Protein AF-A0AB32WDE8-F1 (afdb_monomer)

Secondary structure (DSSP, 8-state):
----------HHHHHHHHHHHHHHHHHHHHHHHHHHHHHHHHHHHHGGGT-BTTTBSHHHHTTTS--TT--------GGG-HHHHT-TTSHHHHHHHHTT--HHHHHHHHHHHHHHHHHHHHHHHTTSS---

Solvent-accessible surface area (backbone atoms only — not comparable to full-atom values): 8188 Å² total; per-residue (Å²): 136,88,81,80,82,76,69,82,71,54,65,66,60,53,50,53,53,52,49,56,51,49,52,51,52,55,51,51,50,53,54,49,41,50,49,46,45,52,54,48,50,52,49,59,64,71,31,65,84,56,42,40,92,92,80,41,48,60,80,58,73,48,77,81,70,86,70,98,75,72,85,68,84,66,80,90,51,84,83,73,42,58,74,31,60,72,34,87,84,20,73,55,44,57,59,47,55,74,70,67,78,50,72,67,60,56,51,53,50,52,52,53,50,49,53,50,51,53,49,53,50,50,35,44,75,71,68,79,44,82,90,130

Radius of gyration: 23.74 Å; Cα contacts (8 Å, |Δi|>4): 69; chains: 1; bounding box: 40×47×74 Å

InterPro domains:
  IPR015418 Chromatin modification-related protein Eaf6 [PF09340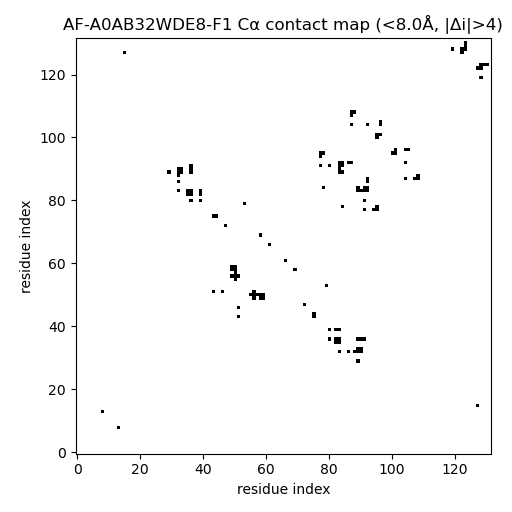] (15-91)
  IPR015418 Chromatin modification-related prote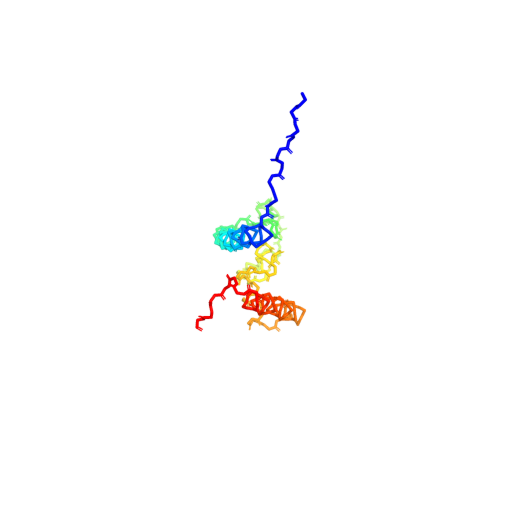in Eaf6 [PTHR13476] (5-108)

Organism: Theobroma cacao (NCBI:txid3641)

Mean predicted aligned error: 12.84 Å

Sequence (132 aa):
MSLGQRGSANPAAMLASLMTKRDKLQDDLRNIEKQVYELETNYLQDSSHFGHVLKGFEGFLSSSKNTANLKRYRKFQPEDRLFSLSSVTSPAQKSIVQNGHDKSVSQKLKNLEFDKMMEDLILVQVGLRVEA

pLDDT: mean 74.6, std 14.43, range [36.28, 97.06]

Foldseek 3Di:
DDDDCPDPDPVVNVVLVVVVVVVVVVVVVQVVLVVLVVVLVVQCVVCLPQDDPQGDRVVNVVVDDDDPPPPDSDPDDLVSSVVSVVDLPHPSLVVVVVVPDDPPSVVVVVVVVVVVVVVVVVCVVVVNDDDD

Structure (mmCIF, N/CA/C/O backbone):
data_AF-A0AB32WDE8-F1
#
_entry.id   AF-A0AB32WDE8-F1
#
loop_
_atom_site.group_PDB
_atom_site.id
_atom_site.type_symbol
_atom_site.label_atom_id
_atom_site.label_alt_id
_atom_site.label_comp_id
_atom_site.label_asym_id
_atom_site.label_entity_id
_atom_site.label_seq_id
_atom_site.pdbx_PDB_ins_code
_atom_site.Cartn_x
_atom_site.Cartn_y
_atom_site.Cartn_z
_atom_site.occupancy
_atom_site.B_iso_or_equiv
_atom_site.auth_seq_id
_atom_site.auth_comp_id
_atom_site.auth_asym_id
_atom_site.auth_atom_id
_atom_site.pdbx_PDB_model_num
ATOM 1 N N . MET A 1 1 ? 19.770 27.838 -41.179 1.00 36.28 1 MET A N 1
ATOM 2 C CA . MET A 1 1 ? 18.555 27.089 -40.793 1.00 36.28 1 MET A CA 1
ATOM 3 C C . MET A 1 1 ? 19.001 25.726 -40.284 1.00 36.28 1 MET A C 1
ATOM 5 O O . MET A 1 1 ? 19.536 24.960 -41.069 1.00 36.28 1 MET A O 1
ATOM 9 N N . SER A 1 2 ? 18.906 25.479 -38.974 1.00 43.12 2 SER A N 1
ATOM 10 C CA . SER A 1 2 ? 19.305 24.204 -38.358 1.00 43.12 2 SER A CA 1
ATOM 11 C C . SER A 1 2 ? 18.093 23.278 -38.342 1.00 43.12 2 SER A C 1
ATOM 13 O O . SER A 1 2 ? 17.144 23.512 -37.594 1.00 43.12 2 SER A O 1
ATOM 15 N N . LEU A 1 3 ? 18.078 22.289 -39.237 1.00 45.16 3 LEU A N 1
ATOM 16 C CA . LEU A 1 3 ? 17.033 21.274 -39.285 1.00 45.16 3 LEU A CA 1
ATOM 17 C C . LEU A 1 3 ? 17.363 20.200 -38.251 1.00 45.16 3 LEU A C 1
ATOM 19 O O . LEU A 1 3 ? 18.367 19.500 -38.350 1.00 45.16 3 LEU A O 1
ATOM 23 N N . GLY A 1 4 ? 16.511 20.131 -37.230 1.00 46.50 4 GLY A N 1
ATOM 24 C CA . GLY A 1 4 ? 16.622 19.204 -36.120 1.00 46.50 4 GLY A CA 1
ATOM 25 C C . GLY A 1 4 ? 16.640 17.757 -36.593 1.00 46.50 4 GLY A C 1
ATOM 26 O O . GLY A 1 4 ? 15.643 17.226 -37.080 1.00 46.50 4 GLY A O 1
ATOM 27 N N . GLN A 1 5 ? 17.773 17.108 -36.363 1.00 48.47 5 GLN A N 1
ATOM 28 C CA . GLN A 1 5 ? 17.918 15.669 -36.450 1.00 48.47 5 GLN A CA 1
ATOM 29 C C . GLN A 1 5 ? 17.227 15.037 -35.237 1.00 48.47 5 GLN A C 1
ATOM 31 O O . GLN A 1 5 ? 17.854 14.697 -34.237 1.00 48.47 5 GLN A O 1
ATOM 36 N N . ARG A 1 6 ? 15.897 14.902 -35.303 1.00 50.28 6 ARG A N 1
ATOM 37 C CA . ARG A 1 6 ? 15.184 13.937 -34.459 1.00 50.28 6 ARG A CA 1
ATOM 38 C C . ARG A 1 6 ? 15.494 12.564 -35.036 1.00 50.28 6 ARG A C 1
ATOM 40 O O . ARG A 1 6 ? 14.823 12.112 -35.959 1.00 50.28 6 ARG A O 1
ATOM 47 N N . GLY A 1 7 ? 16.580 11.966 -34.549 1.00 50.41 7 GLY A N 1
ATOM 48 C CA . GLY A 1 7 ? 16.954 10.598 -34.884 1.00 50.41 7 GLY A CA 1
ATOM 49 C C . GLY A 1 7 ? 15.741 9.688 -34.735 1.00 50.41 7 GLY A C 1
ATOM 50 O O . GLY A 1 7 ? 15.018 9.771 -33.741 1.00 50.41 7 GLY A O 1
ATOM 51 N N . SER A 1 8 ? 15.494 8.864 -35.749 1.00 55.94 8 SER A N 1
ATOM 52 C CA . SER A 1 8 ? 14.495 7.804 -35.716 1.00 55.94 8 SER A CA 1
ATOM 53 C C . SER A 1 8 ? 14.796 6.901 -34.520 1.00 55.94 8 SER A C 1
ATOM 55 O O . SER A 1 8 ? 15.692 6.058 -34.587 1.00 55.94 8 SER A O 1
ATOM 57 N N . ALA A 1 9 ? 14.109 7.117 -33.398 1.00 66.00 9 ALA A N 1
ATOM 58 C CA . ALA A 1 9 ? 14.226 6.242 -32.246 1.00 66.00 9 ALA A CA 1
ATOM 59 C C . ALA A 1 9 ? 13.831 4.837 -32.707 1.00 66.00 9 ALA A C 1
ATOM 61 O O . ALA A 1 9 ? 12.722 4.641 -33.203 1.00 66.00 9 ALA A O 1
ATOM 62 N N . ASN A 1 10 ? 14.757 3.880 -32.607 1.00 82.75 10 ASN A N 1
ATOM 63 C CA . ASN A 1 10 ? 14.464 2.490 -32.922 1.00 82.75 10 ASN A CA 1
ATOM 64 C C . ASN A 1 10 ? 13.282 2.054 -32.030 1.00 82.75 10 ASN A C 1
ATOM 66 O O . ASN A 1 10 ? 13.434 2.081 -30.803 1.00 82.75 10 ASN A O 1
ATOM 70 N N . PRO A 1 11 ? 12.120 1.680 -32.598 1.00 81.31 11 PRO A N 1
ATOM 71 C CA . PRO A 1 11 ? 10.932 1.347 -31.814 1.00 81.31 11 PRO A CA 1
ATOM 72 C C . PRO A 1 11 ? 11.203 0.215 -30.816 1.00 81.31 11 PRO A C 1
ATOM 74 O O . PRO A 1 11 ? 10.681 0.249 -29.704 1.00 81.31 11 PRO A O 1
ATOM 77 N N . ALA A 1 12 ? 12.098 -0.722 -31.152 1.00 79.81 12 ALA A N 1
ATOM 78 C CA . ALA A 1 12 ? 12.519 -1.787 -30.247 1.00 79.81 12 ALA A CA 1
ATOM 79 C C . ALA A 1 12 ? 13.283 -1.254 -29.020 1.00 79.81 12 ALA A C 1
ATOM 81 O O . ALA A 1 12 ? 13.031 -1.680 -27.895 1.00 79.81 12 ALA A O 1
ATOM 82 N N . ALA A 1 13 ? 14.174 -0.275 -29.210 1.00 81.38 13 ALA A N 1
ATOM 83 C CA . ALA A 1 13 ? 14.920 0.340 -28.110 1.00 81.38 13 ALA A CA 1
ATOM 84 C C . ALA A 1 13 ? 14.004 1.173 -27.198 1.00 81.38 13 ALA A C 1
ATOM 86 O O . ALA A 1 13 ? 14.140 1.145 -25.973 1.00 81.38 13 ALA A O 1
ATOM 87 N N . MET A 1 14 ? 13.030 1.878 -27.783 1.00 83.00 14 MET A N 1
ATOM 88 C CA . MET A 1 14 ? 12.022 2.609 -27.017 1.00 83.00 14 MET A CA 1
ATOM 89 C C . MET A 1 14 ? 11.151 1.650 -26.197 1.00 83.00 14 MET A C 1
ATOM 91 O O . MET A 1 14 ? 10.969 1.875 -25.001 1.00 83.00 14 MET A O 1
ATOM 95 N N . LEU A 1 15 ? 10.688 0.548 -26.793 1.00 81.75 15 LEU A N 1
ATOM 96 C CA . LEU A 1 15 ? 9.917 -0.478 -26.093 1.00 81.75 15 LEU A CA 1
ATOM 97 C C . LEU A 1 15 ? 10.707 -1.100 -24.930 1.00 81.75 15 LEU A C 1
ATOM 99 O O . LEU A 1 15 ? 10.195 -1.148 -23.814 1.00 81.75 15 LEU A O 1
ATOM 103 N N . ALA A 1 16 ? 11.975 -1.468 -25.142 1.00 81.44 16 ALA A N 1
ATOM 104 C CA . ALA A 1 16 ? 12.844 -1.993 -24.085 1.00 81.44 16 ALA A CA 1
ATOM 105 C C . ALA A 1 16 ? 13.013 -1.006 -22.911 1.00 81.44 16 ALA A C 1
ATOM 107 O O . ALA A 1 16 ? 12.981 -1.396 -21.739 1.00 81.44 16 ALA A O 1
ATOM 108 N N . SER A 1 17 ? 13.142 0.293 -23.209 1.00 83.94 17 SER A N 1
ATOM 109 C CA . SER A 1 17 ? 13.238 1.335 -22.177 1.00 83.94 17 SER A CA 1
ATOM 110 C C . SER A 1 17 ? 11.942 1.479 -21.365 1.00 83.94 17 SER A C 1
ATOM 112 O O . SER A 1 17 ? 11.991 1.613 -20.139 1.00 83.94 17 SER A O 1
ATOM 114 N N . LEU A 1 18 ? 10.781 1.391 -22.026 1.00 85.06 18 LEU A N 1
ATOM 115 C CA . LEU A 1 18 ? 9.471 1.435 -21.375 1.00 85.06 18 LEU A CA 1
ATOM 116 C C . LEU A 1 18 ? 9.237 0.200 -20.505 1.00 85.06 18 LEU A C 1
ATOM 118 O O . LEU A 1 18 ? 8.732 0.338 -19.394 1.00 85.06 18 LEU A O 1
ATOM 122 N N . MET A 1 19 ? 9.661 -0.979 -20.962 1.00 82.44 19 MET A N 1
ATOM 123 C CA . MET A 1 19 ? 9.602 -2.217 -20.180 1.00 82.44 19 MET A CA 1
ATOM 124 C C . MET A 1 19 ? 10.461 -2.138 -18.927 1.00 82.44 19 MET A C 1
ATOM 126 O O . MET A 1 19 ? 9.963 -2.356 -17.831 1.00 82.44 19 MET A O 1
ATOM 130 N N . THR A 1 20 ? 11.715 -1.706 -19.065 1.00 84.88 20 THR A N 1
ATOM 131 C CA . THR A 1 20 ? 12.602 -1.519 -17.908 1.00 84.88 20 THR A CA 1
ATOM 132 C C . THR A 1 20 ? 11.999 -0.533 -16.903 1.00 84.88 20 THR A C 1
ATOM 134 O O . THR A 1 20 ? 12.095 -0.720 -15.692 1.00 84.88 20 THR A O 1
ATOM 137 N N . LYS A 1 21 ? 11.360 0.540 -17.390 1.00 89.00 21 LYS A N 1
ATOM 138 C CA . LYS A 1 21 ? 10.666 1.500 -16.527 1.00 89.00 21 LYS A CA 1
ATOM 139 C C . LYS A 1 21 ? 9.453 0.872 -15.836 1.00 89.00 21 LYS A C 1
ATOM 141 O O . LYS A 1 21 ? 9.253 1.127 -14.653 1.00 89.00 21 LYS A O 1
ATOM 146 N N . ARG A 1 22 ? 8.658 0.069 -16.547 1.00 87.44 22 ARG A N 1
ATOM 147 C CA . ARG A 1 22 ? 7.525 -0.674 -15.978 1.00 87.44 22 ARG A CA 1
ATOM 148 C C . ARG A 1 22 ? 7.991 -1.620 -14.874 1.00 87.44 22 ARG A C 1
ATOM 150 O O . ARG A 1 22 ? 7.409 -1.579 -13.797 1.00 87.44 22 ARG A O 1
ATOM 157 N N . ASP A 1 23 ? 9.037 -2.406 -15.119 1.00 85.12 23 ASP A N 1
ATOM 158 C CA . ASP A 1 23 ? 9.577 -3.363 -14.146 1.00 85.12 23 ASP A CA 1
ATOM 159 C C . ASP A 1 23 ? 10.013 -2.645 -12.862 1.00 85.12 23 ASP A C 1
ATOM 161 O O . ASP A 1 23 ? 9.592 -3.021 -11.769 1.00 85.12 23 ASP A O 1
ATOM 165 N N . LYS A 1 24 ? 10.739 -1.525 -12.995 1.00 89.19 24 LYS A N 1
ATOM 166 C CA . LYS A 1 24 ? 11.110 -0.671 -11.855 1.00 89.19 24 LYS A CA 1
ATOM 167 C C . LYS A 1 24 ? 9.893 -0.170 -11.078 1.00 89.19 24 LYS A C 1
ATOM 169 O O . LYS A 1 24 ? 9.868 -0.264 -9.859 1.00 89.19 24 LYS A O 1
ATOM 174 N N . LEU A 1 25 ? 8.863 0.319 -11.771 1.00 90.25 25 LEU A N 1
ATOM 175 C CA . LEU A 1 25 ? 7.632 0.776 -11.119 1.00 90.25 25 LEU A CA 1
ATOM 176 C C . LEU A 1 25 ? 6.897 -0.365 -10.402 1.00 90.25 25 LEU A C 1
ATOM 178 O O . LEU A 1 25 ? 6.300 -0.144 -9.353 1.00 90.25 25 LEU A O 1
ATOM 182 N N . GLN A 1 26 ? 6.937 -1.582 -10.945 1.00 87.56 26 GLN A N 1
ATOM 183 C CA . GLN A 1 26 ? 6.355 -2.762 -10.305 1.00 87.56 26 GLN A CA 1
ATOM 184 C C . GLN A 1 26 ? 7.156 -3.222 -9.080 1.00 87.56 26 GLN A C 1
ATOM 186 O O . GLN A 1 26 ? 6.564 -3.737 -8.129 1.00 87.56 26 GLN A O 1
ATOM 191 N N . ASP A 1 27 ? 8.481 -3.075 -9.089 1.00 89.50 27 ASP A N 1
ATOM 192 C CA . ASP A 1 27 ? 9.327 -3.295 -7.910 1.00 89.50 27 ASP A CA 1
ATOM 193 C C . ASP A 1 27 ? 9.047 -2.240 -6.830 1.00 89.50 27 ASP A C 1
ATOM 195 O O . ASP A 1 27 ? 8.803 -2.588 -5.674 1.00 89.50 27 ASP A O 1
ATOM 199 N N . ASP A 1 28 ? 8.996 -0.962 -7.209 1.00 94.94 28 ASP A N 1
ATOM 200 C CA . ASP A 1 28 ? 8.706 0.147 -6.297 1.00 94.94 28 ASP A CA 1
ATOM 201 C C . ASP A 1 28 ? 7.318 0.006 -5.663 1.00 94.94 28 ASP A C 1
ATOM 203 O O . ASP A 1 28 ? 7.177 0.151 -4.448 1.00 94.94 28 ASP A O 1
ATOM 207 N N . LEU A 1 29 ? 6.301 -0.353 -6.456 1.00 92.81 29 LEU A N 1
ATOM 208 C CA . LEU A 1 29 ? 4.955 -0.625 -5.952 1.00 92.81 29 LEU A CA 1
ATOM 209 C C . LEU A 1 29 ? 4.978 -1.736 -4.895 1.00 92.81 29 LEU A C 1
ATOM 211 O O . LEU A 1 29 ? 4.454 -1.541 -3.800 1.00 92.81 29 LEU A O 1
ATOM 215 N N . ARG A 1 30 ? 5.644 -2.864 -5.178 1.00 90.44 30 ARG A N 1
ATOM 216 C CA . ARG A 1 30 ? 5.788 -3.973 -4.218 1.00 90.44 30 ARG A CA 1
ATOM 217 C C . ARG A 1 30 ? 6.486 -3.533 -2.931 1.00 90.44 30 ARG A C 1
ATOM 219 O O . ARG A 1 30 ? 6.080 -3.939 -1.842 1.00 90.44 30 ARG A O 1
ATOM 226 N N . ASN A 1 31 ? 7.518 -2.699 -3.043 1.00 95.25 31 ASN A N 1
ATOM 227 C CA . ASN A 1 31 ? 8.249 -2.175 -1.891 1.00 95.25 31 ASN A CA 1
ATOM 228 C C . ASN A 1 31 ? 7.379 -1.252 -1.030 1.00 95.25 31 ASN A C 1
ATOM 230 O O . ASN A 1 31 ? 7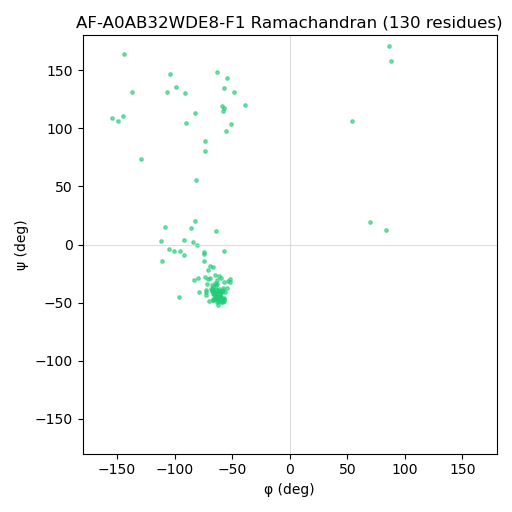.427 -1.341 0.197 1.00 95.25 31 ASN A O 1
ATOM 234 N N . ILE A 1 32 ? 6.578 -0.386 -1.653 1.00 96.56 32 ILE A N 1
ATOM 235 C CA . ILE A 1 32 ? 5.656 0.515 -0.950 1.00 96.56 32 ILE A CA 1
ATOM 236 C C . ILE A 1 32 ? 4.546 -0.285 -0.268 1.00 96.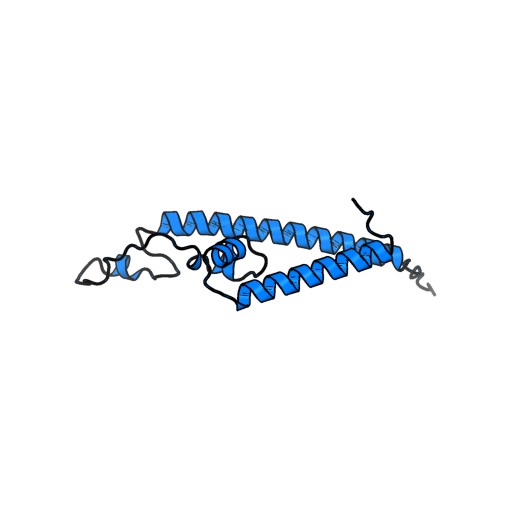56 32 ILE A C 1
ATOM 238 O O . ILE A 1 32 ? 4.283 -0.075 0.912 1.00 96.56 32 ILE A O 1
ATOM 242 N N . GLU A 1 33 ? 3.924 -1.234 -0.964 1.00 94.62 33 GLU A N 1
ATOM 243 C CA . GLU A 1 33 ? 2.864 -2.074 -0.393 1.00 94.62 33 GLU A CA 1
ATOM 244 C C . GLU A 1 33 ? 3.351 -2.873 0.816 1.00 94.62 33 GLU A C 1
ATOM 246 O O . GLU A 1 33 ? 2.646 -2.976 1.822 1.00 94.62 33 GLU A O 1
ATOM 251 N N . LYS A 1 34 ? 4.580 -3.396 0.749 1.00 93.75 34 LYS A N 1
ATOM 252 C CA . LYS A 1 34 ? 5.220 -4.064 1.883 1.00 93.75 34 LYS A CA 1
ATOM 253 C C . LYS A 1 34 ? 5.414 -3.108 3.064 1.00 93.75 34 LYS A C 1
ATOM 255 O O . LYS A 1 34 ? 5.062 -3.461 4.186 1.00 93.75 34 LYS A O 1
ATOM 260 N N . GLN A 1 35 ? 5.925 -1.903 2.816 1.00 97.06 35 GLN A N 1
ATOM 261 C CA . GLN A 1 35 ? 6.113 -0.894 3.863 1.00 97.06 35 GLN A CA 1
ATOM 262 C C . GLN A 1 35 ? 4.789 -0.491 4.513 1.00 97.06 35 GLN A C 1
ATOM 264 O O . GLN A 1 35 ? 4.701 -0.439 5.736 1.00 97.06 35 GLN A O 1
ATOM 269 N N . VAL A 1 36 ? 3.743 -0.254 3.716 1.00 96.00 36 VAL A N 1
ATOM 270 C CA . VAL A 1 36 ? 2.397 0.047 4.227 1.00 96.00 36 VAL A CA 1
ATOM 271 C C . VAL A 1 36 ? 1.910 -1.080 5.137 1.00 96.00 36 VAL A C 1
ATOM 273 O O . VAL A 1 36 ? 1.470 -0.811 6.251 1.00 96.00 36 VAL A O 1
ATOM 276 N N . TYR A 1 37 ? 2.053 -2.336 4.711 1.00 93.38 37 TYR A N 1
ATOM 277 C CA . TYR A 1 37 ? 1.639 -3.496 5.499 1.00 93.38 37 TYR A CA 1
ATOM 278 C C . TYR A 1 37 ? 2.373 -3.605 6.848 1.00 93.38 37 TYR A C 1
ATOM 280 O O . TYR A 1 37 ? 1.761 -3.905 7.881 1.00 93.38 37 TYR A O 1
ATOM 288 N N . GLU A 1 38 ? 3.686 -3.371 6.860 1.00 94.19 38 GLU A N 1
ATOM 289 C CA . GLU A 1 38 ? 4.510 -3.392 8.075 1.00 94.19 38 GLU A CA 1
ATOM 290 C C . GLU A 1 38 ? 4.133 -2.246 9.024 1.00 94.19 38 GLU A C 1
ATOM 292 O O . GLU A 1 38 ? 3.865 -2.483 10.203 1.00 94.19 38 GLU A O 1
ATOM 297 N N . LEU A 1 39 ? 4.017 -1.022 8.501 1.00 95.00 39 LEU A N 1
ATOM 298 C CA . LEU A 1 39 ? 3.633 0.158 9.278 1.00 95.00 39 LEU A CA 1
ATOM 299 C C . LEU A 1 39 ? 2.228 0.030 9.869 1.00 95.00 39 LEU A C 1
ATOM 301 O O . LEU A 1 39 ? 2.025 0.359 11.036 1.00 95.00 39 LEU A O 1
ATOM 305 N N . GLU A 1 40 ? 1.269 -0.488 9.104 1.00 91.94 40 GLU A N 1
ATOM 306 C CA . GLU A 1 40 ? -0.070 -0.783 9.615 1.00 91.94 40 GLU A CA 1
ATOM 307 C C . GLU A 1 40 ? -0.041 -1.812 10.742 1.00 91.94 40 GLU A C 1
ATOM 309 O O . GLU A 1 40 ? -0.778 -1.668 11.716 1.00 91.94 40 GLU A O 1
ATOM 314 N N . THR A 1 41 ? 0.796 -2.849 10.619 1.00 89.31 41 THR A N 1
ATOM 315 C CA . THR A 1 41 ? 0.930 -3.876 11.662 1.00 89.31 41 THR A CA 1
ATOM 316 C C . THR A 1 41 ? 1.381 -3.240 12.970 1.00 89.31 41 THR A C 1
ATOM 318 O O . THR A 1 41 ? 0.736 -3.451 13.995 1.00 89.31 41 THR A O 1
ATOM 321 N N . ASN A 1 42 ? 2.427 -2.414 12.912 1.00 90.69 42 ASN A N 1
ATOM 322 C CA . ASN A 1 42 ? 2.944 -1.706 14.080 1.00 90.69 42 ASN A CA 1
ATOM 323 C C . ASN A 1 42 ? 1.886 -0.747 14.646 1.00 90.69 42 ASN A C 1
ATOM 325 O O . ASN A 1 42 ? 1.565 -0.804 15.830 1.00 90.69 42 ASN A O 1
ATOM 329 N N . TYR A 1 43 ? 1.254 0.064 13.788 1.00 90.94 43 TYR A N 1
ATOM 330 C CA . TYR A 1 43 ? 0.233 1.021 14.210 1.00 90.94 43 TYR A CA 1
ATOM 331 C C . TYR A 1 43 ? -0.938 0.342 14.926 1.00 90.94 43 TYR A C 1
ATOM 333 O O . TYR A 1 43 ? -1.319 0.773 16.011 1.00 90.94 43 TYR A O 1
ATOM 341 N N . LEU A 1 44 ? -1.514 -0.718 14.354 1.00 86.31 44 LEU A N 1
ATOM 342 C CA . LEU A 1 44 ? -2.684 -1.394 14.926 1.00 86.31 44 LEU A CA 1
ATOM 343 C C . LEU A 1 44 ? -2.354 -2.178 16.204 1.00 86.31 44 LEU A C 1
ATOM 345 O O . LEU A 1 44 ? -3.217 -2.302 17.075 1.00 86.31 44 LEU A O 1
ATOM 349 N N . GLN A 1 45 ? -1.126 -2.686 16.338 1.00 84.06 45 GLN A N 1
ATOM 350 C CA . GLN A 1 45 ? -0.657 -3.322 17.571 1.00 84.06 45 GLN A CA 1
ATOM 351 C C . GLN A 1 45 ? -0.470 -2.295 18.696 1.00 84.06 45 GLN A C 1
ATOM 353 O O . GLN A 1 45 ? -1.007 -2.487 19.789 1.00 84.06 45 GLN A O 1
ATOM 358 N N . ASP A 1 46 ? 0.208 -1.181 18.413 1.00 80.94 46 ASP A N 1
ATOM 359 C CA . ASP A 1 46 ? 0.552 -0.164 19.414 1.00 80.94 46 ASP A CA 1
ATOM 360 C C . ASP A 1 46 ? -0.667 0.665 19.853 1.00 80.94 46 ASP A C 1
ATOM 362 O O . ASP A 1 46 ? -0.854 0.962 21.036 1.00 80.94 46 ASP A O 1
ATOM 366 N N . SER A 1 47 ? -1.553 1.010 18.913 1.00 75.94 47 SER A N 1
ATOM 367 C CA . SER A 1 47 ? -2.725 1.866 19.168 1.00 75.94 47 SER A CA 1
ATOM 368 C C . SER A 1 47 ? -3.924 1.135 19.787 1.00 75.94 47 SER A C 1
ATOM 370 O O . SER A 1 47 ? -4.944 1.752 20.102 1.00 75.94 47 SER A O 1
ATOM 372 N N . SER A 1 48 ? -3.810 -0.173 20.029 1.00 68.69 48 SER A N 1
ATOM 373 C CA . SER A 1 48 ? -4.918 -0.996 20.522 1.00 68.69 48 SER A CA 1
ATOM 374 C C . SER A 1 48 ? -5.468 -0.531 21.885 1.00 68.69 48 SER A C 1
ATOM 376 O O . SER A 1 48 ? -6.661 -0.674 22.159 1.00 68.69 48 SER A O 1
ATOM 378 N N . HIS A 1 49 ? -4.630 0.092 22.723 1.00 65.44 49 HIS A N 1
ATOM 379 C CA . HIS A 1 49 ? -4.985 0.508 24.088 1.00 65.44 49 HIS A CA 1
ATOM 380 C C . HIS A 1 49 ? -5.721 1.854 24.183 1.00 65.44 49 HIS A C 1
ATOM 382 O O . HIS A 1 49 ? -6.534 2.033 25.089 1.00 65.44 49 HIS A O 1
ATOM 388 N N . PHE A 1 50 ? -5.460 2.797 23.272 1.00 67.00 50 PHE A N 1
ATOM 389 C CA . PHE A 1 50 ? -5.917 4.194 23.395 1.00 67.00 50 PHE A CA 1
ATOM 390 C C . PHE A 1 50 ? -6.975 4.593 22.355 1.00 67.00 50 PHE A C 1
ATOM 392 O O . PHE A 1 50 ? -7.438 5.733 22.337 1.00 67.00 50 PHE A O 1
ATOM 399 N N . GLY A 1 51 ? -7.393 3.644 21.514 1.00 73.69 51 GLY A N 1
ATOM 400 C CA . GLY A 1 51 ? -8.192 3.919 20.326 1.00 73.69 51 GLY A CA 1
ATOM 401 C C . GLY A 1 51 ? -7.302 4.232 19.124 1.00 73.69 51 GLY A C 1
ATOM 402 O O . GLY A 1 51 ? -6.137 4.599 19.257 1.00 73.69 51 GLY A O 1
ATOM 403 N N . HIS A 1 52 ? -7.852 4.046 17.931 1.00 79.94 52 HIS A N 1
ATOM 404 C CA . HIS A 1 52 ? -7.135 4.219 16.669 1.00 79.94 52 HIS A CA 1
ATOM 405 C C . HIS A 1 52 ? -8.066 4.804 15.614 1.00 79.94 52 HIS A C 1
ATOM 407 O O . HIS A 1 52 ? -9.287 4.746 15.763 1.00 79.94 52 HIS A O 1
ATOM 413 N N . VAL A 1 53 ? -7.500 5.331 14.524 1.00 84.19 53 VAL A N 1
ATOM 414 C CA . VAL A 1 53 ? -8.239 6.056 13.469 1.00 84.19 53 VAL A CA 1
ATOM 415 C C . VAL A 1 53 ? -9.449 5.280 12.929 1.00 84.19 53 VAL A C 1
ATOM 417 O O . VAL A 1 53 ? -10.444 5.889 12.556 1.00 84.19 53 VAL A O 1
ATOM 420 N N . LEU A 1 54 ? -9.408 3.946 12.945 1.00 78.38 54 LEU A N 1
ATOM 421 C CA . LEU A 1 54 ? -10.496 3.114 12.416 1.00 78.38 54 LEU A CA 1
ATOM 422 C C . LEU A 1 54 ? -11.683 2.965 13.378 1.00 78.38 54 LEU A C 1
ATOM 424 O O . LEU A 1 54 ? -12.805 2.751 12.934 1.00 78.38 54 LEU A O 1
ATOM 428 N N . LYS A 1 55 ? -11.442 3.045 14.691 1.00 76.75 55 LYS A N 1
ATOM 429 C CA . LYS A 1 55 ? -12.465 2.831 15.731 1.00 76.75 55 LYS A CA 1
ATOM 430 C C . LYS A 1 55 ? -12.823 4.110 16.491 1.00 76.75 55 LYS A C 1
ATOM 432 O O . LYS A 1 55 ? -13.8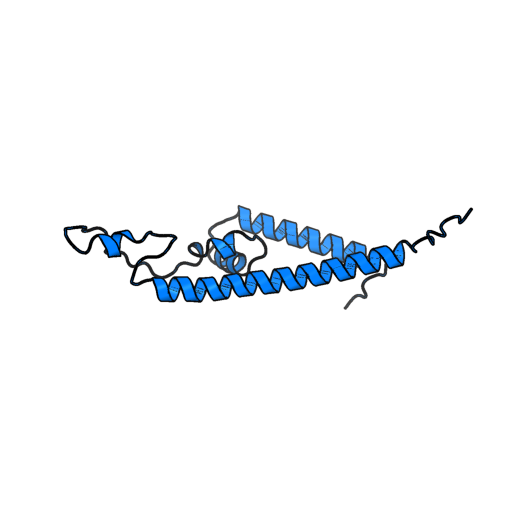40 4.153 17.177 1.00 76.75 55 LYS A O 1
ATOM 437 N N . GLY A 1 56 ? -12.006 5.148 16.349 1.00 77.88 56 GLY A N 1
ATOM 438 C CA . GLY A 1 56 ? -12.121 6.402 17.076 1.00 77.88 56 GLY A CA 1
ATOM 439 C C . GLY A 1 56 ? -11.425 6.376 18.438 1.00 77.88 56 GLY A C 1
ATOM 440 O O . GLY A 1 56 ? -10.981 5.339 18.934 1.00 77.88 56 GLY A O 1
ATOM 441 N N . PHE A 1 57 ? -11.343 7.563 19.040 1.00 79.44 57 PHE A N 1
ATOM 442 C CA . PHE A 1 57 ? -10.672 7.824 20.321 1.00 79.44 57 PHE A CA 1
ATOM 443 C C . PHE A 1 57 ? -11.665 8.106 21.461 1.00 79.44 57 PHE A C 1
ATOM 445 O O . PHE A 1 57 ? -11.292 8.606 22.518 1.00 79.44 57 PHE A O 1
ATOM 452 N N . GLU A 1 58 ? -12.948 7.792 21.266 1.00 68.75 58 GLU A N 1
ATOM 453 C CA . GLU A 1 58 ? -14.011 8.082 22.237 1.00 68.75 58 GLU A CA 1
ATOM 454 C C . GLU A 1 58 ? -13.736 7.435 23.604 1.00 68.75 58 GLU A C 1
ATOM 456 O O . GLU A 1 58 ? -13.937 8.066 24.637 1.00 68.75 58 GLU A O 1
ATOM 461 N N . GLY A 1 59 ? -13.177 6.220 23.624 1.00 64.81 59 GLY A N 1
ATOM 462 C CA . GLY A 1 59 ? -12.794 5.528 24.860 1.00 64.81 59 GLY A CA 1
ATOM 463 C C . GLY A 1 59 ? -11.735 6.258 25.693 1.00 64.81 59 GLY A C 1
ATOM 464 O O . GLY A 1 59 ? -11.731 6.124 26.913 1.00 64.81 59 GLY A O 1
ATOM 465 N N . PHE A 1 60 ? -10.881 7.063 25.055 1.00 64.25 60 PHE A N 1
ATOM 466 C CA . PHE A 1 60 ? -9.905 7.909 25.741 1.00 64.25 60 PHE A CA 1
ATOM 467 C C . PHE A 1 60 ? -10.557 9.183 26.302 1.00 64.25 60 PHE A C 1
ATOM 469 O O . PHE A 1 60 ? -10.301 9.569 27.440 1.00 64.25 60 PHE A O 1
ATOM 476 N N . LEU A 1 61 ? -11.459 9.807 25.537 1.00 65.44 61 LEU A N 1
ATOM 477 C CA . LEU A 1 61 ? -12.147 11.045 25.933 1.00 65.44 61 LEU A CA 1
ATOM 478 C C . LEU A 1 61 ? -13.225 10.818 27.007 1.00 65.44 61 LEU A C 1
ATOM 480 O O . LEU A 1 61 ? -13.514 11.710 27.803 1.00 65.44 61 LEU A O 1
ATOM 484 N N . SER A 1 62 ? -13.811 9.619 27.052 1.00 57.44 62 SER A N 1
ATOM 485 C CA . SER A 1 62 ? -14.931 9.274 27.937 1.00 57.44 62 SER A CA 1
ATOM 486 C C . SER A 1 62 ? -14.502 8.810 29.338 1.00 57.44 62 SER A C 1
ATOM 488 O O . SER A 1 62 ? -15.328 8.318 30.107 1.00 57.44 62 SER A O 1
ATOM 490 N N . SER A 1 63 ? -13.235 9.021 29.728 1.00 55.81 63 SER A N 1
ATOM 491 C CA . SER A 1 63 ? -12.704 8.663 31.057 1.00 55.81 63 SER A CA 1
ATOM 492 C C . SER A 1 63 ? -13.457 9.305 32.239 1.00 55.81 63 SER A C 1
ATOM 494 O O . SER A 1 63 ? -13.152 8.989 33.388 1.00 55.81 63 SER A O 1
ATOM 496 N N . SER A 1 64 ? -1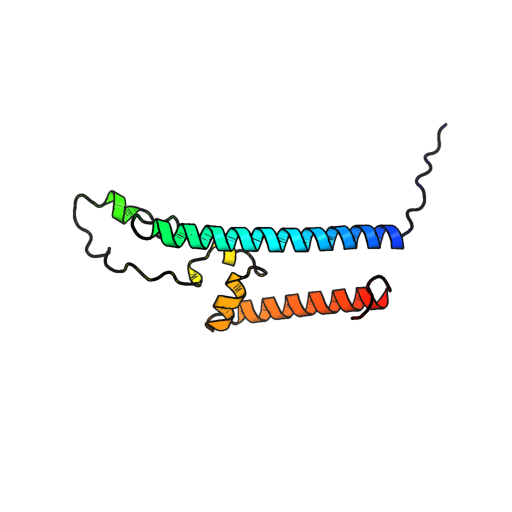4.425 10.200 32.003 1.00 55.56 64 SER A N 1
ATOM 497 C CA . SER A 1 64 ? -15.152 10.875 33.077 1.00 55.56 64 SER A CA 1
ATOM 498 C C . SER A 1 64 ? -16.491 10.237 33.467 1.00 55.56 64 SER A C 1
ATOM 500 O O . SER A 1 64 ? -16.719 10.114 34.667 1.00 55.56 64 SER A O 1
ATOM 502 N N . LYS A 1 65 ? -17.403 9.820 32.570 1.00 57.47 65 LYS A N 1
ATOM 503 C CA . LYS A 1 65 ? -18.744 9.340 32.999 1.00 57.47 65 LYS A CA 1
ATOM 504 C C . LYS A 1 65 ? -19.388 8.361 32.000 1.00 57.47 65 LYS A C 1
ATOM 506 O O . LYS A 1 65 ? -19.875 8.786 30.966 1.00 57.47 65 LYS A O 1
ATOM 511 N N . ASN A 1 66 ? -19.473 7.080 32.384 1.00 54.25 66 ASN A N 1
ATOM 512 C CA . ASN A 1 66 ? -20.330 6.015 31.820 1.00 54.25 66 ASN A CA 1
ATOM 513 C C . ASN A 1 66 ? -20.257 5.724 30.305 1.00 54.25 66 ASN A C 1
ATOM 515 O O . ASN A 1 66 ? -20.964 6.362 29.541 1.00 54.25 66 ASN A O 1
ATOM 519 N N . THR A 1 67 ? -19.638 4.605 29.893 1.00 46.62 67 THR A N 1
ATOM 520 C CA . THR A 1 67 ? -20.104 3.841 28.710 1.00 46.62 67 THR A CA 1
ATOM 521 C C . THR A 1 67 ? -19.826 2.335 28.839 1.00 46.62 67 THR A C 1
ATOM 523 O O . THR A 1 67 ? -18.724 1.827 28.643 1.00 46.62 67 THR A O 1
ATOM 526 N N . ALA A 1 68 ? -20.885 1.566 29.093 1.00 50.38 68 ALA A N 1
ATOM 527 C CA . ALA A 1 68 ? -20.902 0.101 29.124 1.00 50.38 68 ALA A CA 1
ATOM 528 C C . ALA A 1 68 ? -20.583 -0.588 27.766 1.00 50.38 68 ALA A C 1
ATOM 530 O O . ALA A 1 68 ? -20.741 -1.800 27.645 1.00 50.38 68 ALA A O 1
ATOM 531 N N . ASN A 1 69 ? -20.103 0.151 26.756 1.00 50.22 69 ASN A N 1
ATOM 532 C CA . ASN A 1 69 ? -19.829 -0.333 25.395 1.00 50.22 69 ASN A CA 1
ATOM 533 C C . ASN A 1 69 ? -18.333 -0.535 25.074 1.00 50.22 69 ASN A C 1
ATOM 535 O O . ASN A 1 69 ? -18.001 -1.069 24.017 1.00 50.22 69 ASN A O 1
ATOM 539 N N . LEU A 1 70 ? -17.416 -0.199 25.990 1.00 50.78 70 LEU A N 1
ATOM 540 C CA . LEU A 1 70 ? -15.963 -0.313 25.766 1.00 50.78 70 LEU A CA 1
ATOM 541 C C . LEU A 1 70 ? -15.429 -1.769 25.803 1.00 50.78 70 LEU A C 1
ATOM 543 O O . LEU A 1 70 ? -14.273 -2.037 25.487 1.00 50.78 70 LEU A O 1
ATOM 547 N N . LYS A 1 71 ? -16.273 -2.750 26.152 1.00 46.94 71 LYS A N 1
ATOM 548 C CA . LYS A 1 71 ? -15.877 -4.131 26.500 1.00 46.94 71 LYS A CA 1
ATOM 549 C C . LYS A 1 71 ? -15.623 -5.103 25.343 1.00 46.94 71 LYS A C 1
ATOM 551 O O . LYS A 1 71 ? -15.622 -6.311 25.558 1.00 46.94 71 LYS A O 1
ATOM 556 N N . ARG A 1 72 ? -15.355 -4.642 24.124 1.00 53.62 72 ARG A N 1
ATOM 557 C CA . ARG A 1 72 ? -14.782 -5.536 23.101 1.00 53.62 72 ARG A CA 1
ATOM 558 C C . ARG A 1 72 ? -13.554 -4.901 22.474 1.00 53.62 72 ARG A C 1
ATOM 560 O O . ARG A 1 72 ? -13.580 -4.435 21.334 1.00 53.62 72 ARG A O 1
ATOM 567 N N . TYR A 1 73 ? -12.477 -4.895 23.261 1.00 55.94 73 TYR A N 1
ATOM 568 C CA . TYR A 1 73 ? -11.121 -5.038 22.737 1.00 55.94 73 TYR A CA 1
ATOM 569 C C . TYR A 1 73 ? -11.139 -6.280 21.844 1.00 55.94 73 TYR A C 1
ATOM 571 O O . TYR A 1 73 ? -11.313 -7.403 22.322 1.00 55.94 73 TYR A O 1
ATOM 579 N N . ARG A 1 74 ? -11.146 -6.069 20.530 1.00 62.53 74 ARG A N 1
ATOM 580 C CA . ARG A 1 74 ? -11.209 -7.157 19.560 1.00 62.53 74 ARG A CA 1
ATOM 581 C C . ARG A 1 74 ? -9.787 -7.393 19.097 1.00 62.53 74 ARG A C 1
ATOM 583 O O . ARG A 1 74 ? -9.057 -6.439 18.853 1.00 62.53 74 ARG A O 1
ATOM 590 N N . LYS A 1 75 ? -9.398 -8.662 19.016 1.00 67.94 75 LYS A N 1
ATOM 591 C CA . LYS A 1 75 ? -8.109 -9.030 18.440 1.00 67.94 75 LYS A CA 1
ATOM 592 C C . LYS A 1 75 ? -8.054 -8.483 17.018 1.00 67.94 75 LYS A C 1
ATOM 594 O O . LYS A 1 75 ? -9.039 -8.644 16.297 1.00 67.94 75 LYS A O 1
ATOM 599 N N . PHE A 1 76 ? -6.925 -7.874 16.676 1.00 73.81 76 PHE A N 1
ATOM 600 C CA . PHE A 1 76 ? -6.576 -7.433 15.331 1.00 73.81 76 PHE A CA 1
ATOM 601 C C . PHE A 1 76 ? -7.050 -8.453 14.283 1.00 73.81 76 PHE A C 1
ATOM 603 O O . PHE A 1 76 ? -6.682 -9.630 14.370 1.00 73.81 76 PHE A O 1
ATOM 610 N N . GLN A 1 77 ? -7.910 -8.021 13.359 1.00 79.69 77 GLN A N 1
ATOM 611 C CA . GLN A 1 77 ? -8.376 -8.838 12.243 1.00 79.69 77 GLN A CA 1
ATOM 612 C C . GLN A 1 77 ? -7.677 -8.411 10.945 1.00 79.69 77 GLN A C 1
ATOM 614 O O . GLN A 1 77 ? -7.388 -7.226 10.769 1.00 79.69 77 GLN A O 1
ATOM 619 N N . PRO A 1 78 ? -7.404 -9.336 10.009 1.00 79.44 78 PRO A N 1
ATOM 620 C CA . PRO A 1 78 ? -6.852 -8.994 8.695 1.00 79.44 78 PRO A CA 1
ATOM 621 C C . PRO A 1 78 ? -7.664 -7.928 7.944 1.00 79.44 78 PRO A C 1
ATOM 623 O O . PRO A 1 78 ? -7.093 -7.121 7.215 1.00 79.44 78 PRO A O 1
ATOM 626 N N . GLU A 1 79 ? -8.977 -7.895 8.164 1.00 82.38 79 GLU A N 1
ATOM 627 C CA . GLU A 1 79 ? -9.917 -6.942 7.576 1.00 82.38 79 GLU A CA 1
ATOM 628 C C . GLU A 1 79 ? -9.736 -5.507 8.107 1.00 82.38 79 GLU A C 1
ATOM 630 O O . GLU A 1 79 ? -10.153 -4.558 7.447 1.00 82.38 79 GLU A O 1
ATOM 635 N N . ASP A 1 80 ? -9.070 -5.320 9.255 1.00 84.12 80 ASP A N 1
ATOM 636 C CA . ASP A 1 80 ? -8.787 -3.994 9.822 1.00 84.12 80 ASP A CA 1
ATOM 637 C C . ASP A 1 80 ? -7.670 -3.251 9.051 1.00 84.12 80 ASP A C 1
ATOM 639 O O . ASP A 1 80 ? -7.417 -2.072 9.293 1.00 84.12 80 ASP A O 1
ATOM 643 N N . ARG A 1 81 ? -6.986 -3.905 8.100 1.00 89.31 81 ARG A N 1
ATOM 644 C CA . ARG A 1 81 ? -5.855 -3.344 7.332 1.00 89.31 81 ARG A CA 1
ATOM 645 C C . ARG A 1 81 ? -6.291 -2.451 6.160 1.00 89.31 81 ARG A C 1
ATOM 647 O O . ARG A 1 81 ? -5.947 -2.719 5.010 1.00 89.31 81 ARG A O 1
ATOM 654 N N . LEU A 1 82 ? -7.088 -1.413 6.412 1.00 89.38 82 LEU A N 1
ATOM 655 C CA . LEU A 1 82 ? -7.718 -0.618 5.345 1.00 89.38 82 LEU A CA 1
ATOM 656 C C . LEU A 1 82 ? -6.739 -0.045 4.302 1.00 89.38 82 LEU A C 1
ATOM 658 O O . LEU A 1 82 ? -7.083 -0.007 3.120 1.00 89.38 82 LEU A O 1
ATOM 662 N N . PHE A 1 83 ? -5.537 0.387 4.692 1.00 91.88 83 PHE A N 1
ATOM 663 C CA . PHE A 1 83 ? -4.564 0.939 3.747 1.00 91.88 83 PHE A CA 1
ATOM 664 C C . PHE A 1 83 ? -3.963 -0.163 2.880 1.00 91.88 83 PHE A C 1
ATOM 666 O O . PHE A 1 83 ? -3.916 -0.005 1.660 1.00 91.88 83 PHE A O 1
ATOM 673 N N . SER A 1 84 ? -3.595 -1.312 3.452 1.00 91.50 84 SER A N 1
ATOM 674 C CA . SER A 1 84 ? -3.176 -2.458 2.637 1.00 91.50 84 SER A CA 1
ATOM 675 C C . SER A 1 84 ? -4.298 -2.940 1.717 1.00 91.50 84 SER A C 1
ATOM 677 O O . SER A 1 84 ? -4.037 -3.282 0.570 1.00 91.50 84 SER A O 1
ATOM 679 N N . LEU A 1 85 ? -5.548 -2.933 2.183 1.00 89.19 85 LEU A N 1
ATOM 680 C CA . LEU A 1 85 ? -6.708 -3.381 1.407 1.00 89.19 85 LEU A CA 1
ATOM 681 C C . LEU A 1 85 ? -7.150 -2.397 0.324 1.00 89.19 85 LEU A C 1
ATOM 683 O O . LEU A 1 85 ? -7.879 -2.788 -0.588 1.00 89.19 85 LEU A O 1
ATOM 687 N N . SER A 1 86 ? -6.673 -1.152 0.371 1.00 89.69 86 SER A N 1
ATOM 688 C CA . SER A 1 86 ? -6.884 -0.184 -0.708 1.00 89.69 86 SER A CA 1
ATOM 689 C C . SER A 1 86 ? -6.170 -0.578 -2.008 1.00 89.69 86 SER A C 1
ATOM 691 O O . SER A 1 86 ? -6.565 -0.122 -3.082 1.00 89.69 86 SER A O 1
ATOM 693 N N . SER A 1 87 ? -5.170 -1.467 -1.931 1.00 87.94 87 SER A N 1
ATOM 694 C CA . SER A 1 87 ? -4.506 -2.036 -3.100 1.00 87.94 87 SER A CA 1
ATOM 695 C C . SER A 1 87 ? -4.900 -3.496 -3.337 1.00 87.94 87 SER A C 1
ATOM 697 O O . SER A 1 87 ? -4.825 -4.361 -2.461 1.00 87.94 87 SER A O 1
ATOM 699 N N . VAL A 1 88 ? -5.271 -3.798 -4.582 1.00 84.50 88 VAL A N 1
ATOM 700 C CA . VAL A 1 88 ? -5.595 -5.163 -5.025 1.00 84.50 88 VAL A CA 1
ATOM 701 C C . VAL A 1 88 ? -4.359 -6.061 -5.123 1.00 84.50 88 VAL A C 1
ATOM 703 O O . VAL A 1 88 ? -4.496 -7.279 -5.055 1.00 84.50 88 VAL A O 1
ATOM 706 N N . THR A 1 89 ? -3.166 -5.474 -5.254 1.00 85.19 89 THR A N 1
ATOM 707 C CA . THR A 1 89 ? -1.880 -6.187 -5.338 1.00 85.19 89 THR A CA 1
ATOM 708 C C . THR A 1 89 ? -1.197 -6.377 -3.986 1.00 85.19 89 THR A C 1
ATOM 710 O O . THR A 1 89 ? -0.250 -7.158 -3.887 1.00 85.19 89 THR A O 1
ATOM 713 N N . SER A 1 90 ? -1.712 -5.736 -2.934 1.00 86.19 90 SER A N 1
ATOM 714 C CA . SER A 1 90 ? -1.108 -5.764 -1.604 1.00 86.19 90 SER A CA 1
ATOM 715 C C . SER A 1 90 ? -1.062 -7.168 -0.980 1.00 86.19 90 SER A C 1
ATOM 717 O O . SER A 1 90 ? -1.992 -7.967 -1.152 1.00 86.19 90 SER A O 1
ATOM 719 N N . PRO A 1 91 ? -0.037 -7.466 -0.154 1.00 80.69 91 PRO A N 1
ATOM 720 C CA . PRO A 1 91 ? 0.053 -8.711 0.609 1.00 80.69 91 PRO A CA 1
ATOM 721 C C . PRO A 1 91 ? -1.191 -9.049 1.448 1.00 80.69 91 PRO A C 1
ATOM 723 O O . PRO A 1 91 ? -1.526 -10.228 1.580 1.00 80.69 91 PRO A O 1
ATOM 726 N N . ALA A 1 92 ? -1.912 -8.049 1.974 1.00 82.56 92 ALA A N 1
ATOM 727 C CA . ALA A 1 92 ? -3.105 -8.274 2.803 1.00 82.56 92 ALA A CA 1
ATOM 728 C C . ALA A 1 92 ? -4.258 -8.945 2.037 1.00 82.56 92 ALA A C 1
ATOM 730 O O . ALA A 1 92 ? -5.060 -9.679 2.622 1.00 82.56 92 ALA A O 1
ATOM 731 N N . GLN A 1 93 ? -4.308 -8.764 0.716 1.00 78.94 93 GLN A N 1
ATOM 732 C CA . GLN A 1 93 ? -5.343 -9.348 -0.131 1.00 78.94 93 GLN A CA 1
ATOM 733 C C . GLN A 1 93 ? -5.277 -10.886 -0.113 1.00 78.94 93 GLN A C 1
ATOM 735 O O . GLN A 1 93 ? -6.302 -11.567 -0.102 1.00 78.94 93 GLN A O 1
ATOM 740 N N . LYS A 1 94 ? -4.064 -11.449 -0.005 1.00 70.12 94 LYS A N 1
ATOM 741 C CA . LYS A 1 94 ? -3.840 -12.900 0.099 1.00 70.12 94 LYS A CA 1
ATOM 742 C C . LYS A 1 94 ? -4.379 -13.470 1.412 1.00 70.12 94 LYS A C 1
ATOM 744 O O . LYS A 1 94 ? -4.960 -14.552 1.401 1.00 70.12 94 LYS A O 1
ATOM 749 N N . SER A 1 95 ? -4.235 -12.738 2.522 1.00 66.50 95 SER A N 1
ATOM 750 C CA . SER A 1 95 ? -4.754 -13.184 3.824 1.00 66.50 95 SER A CA 1
ATOM 751 C C . SER A 1 95 ? -6.284 -13.213 3.885 1.00 66.50 95 SER A C 1
ATOM 753 O O . SER A 1 95 ? -6.843 -14.126 4.484 1.00 66.50 95 SER A O 1
ATOM 755 N N . ILE A 1 96 ? -6.973 -12.284 3.212 1.00 68.00 96 ILE A N 1
ATOM 756 C CA . ILE A 1 96 ? -8.447 -12.276 3.166 1.00 68.00 96 ILE A CA 1
ATOM 757 C C . ILE A 1 96 ? -8.985 -13.398 2.279 1.00 68.00 96 ILE A C 1
ATOM 759 O O . ILE A 1 96 ? -9.956 -14.065 2.636 1.00 68.00 96 ILE A O 1
ATOM 763 N N . VAL A 1 97 ? -8.343 -13.645 1.134 1.00 62.91 97 VAL A N 1
ATOM 764 C CA . VAL A 1 97 ? -8.740 -14.737 0.234 1.00 62.91 97 VAL A CA 1
ATOM 765 C C . VAL A 1 97 ? -8.577 -16.101 0.910 1.00 62.91 97 VAL A C 1
ATOM 767 O O . VAL A 1 97 ? -9.457 -16.947 0.768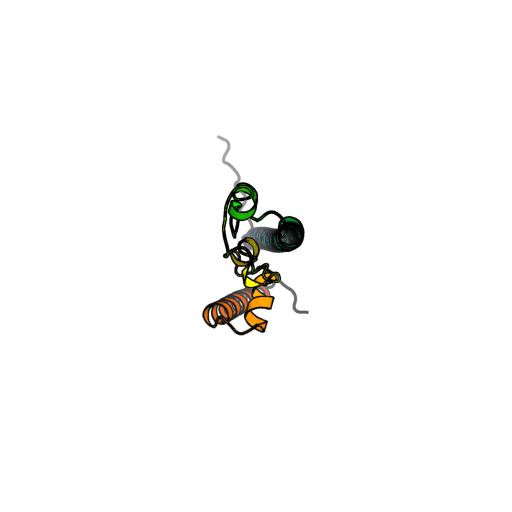 1.00 62.91 97 VAL A O 1
ATOM 770 N N . GLN A 1 98 ? -7.516 -16.304 1.701 1.00 59.22 98 GLN A N 1
ATOM 771 C CA . GLN A 1 98 ? -7.350 -17.525 2.502 1.00 59.22 98 GLN A CA 1
ATOM 772 C C . GLN A 1 98 ? -8.423 -17.682 3.590 1.00 59.22 98 GLN A C 1
ATOM 774 O O . GLN A 1 98 ? -8.851 -18.802 3.857 1.00 59.22 98 GLN A O 1
ATOM 779 N N . ASN A 1 99 ? -8.906 -16.575 4.159 1.00 58.81 99 ASN A N 1
ATOM 780 C CA . ASN A 1 99 ? -9.966 -16.579 5.170 1.00 58.81 99 ASN A CA 1
ATOM 781 C C . ASN A 1 99 ? -11.393 -16.633 4.580 1.00 58.81 99 ASN A C 1
ATOM 783 O O . ASN A 1 99 ? -12.364 -16.668 5.330 1.00 58.81 99 ASN A O 1
ATOM 787 N N . GLY A 1 100 ? -11.540 -16.711 3.252 1.00 55.94 100 GLY A N 1
ATOM 788 C CA . GLY A 1 100 ? -12.745 -17.231 2.596 1.00 55.94 100 GLY A CA 1
ATOM 789 C C . GLY A 1 100 ? -13.920 -16.268 2.392 1.00 55.94 100 GLY A C 1
ATOM 790 O O . GLY A 1 100 ? -15.000 -16.732 2.026 1.00 55.94 100 GLY A O 1
ATOM 791 N N . HIS A 1 101 ? -13.757 -14.954 2.577 1.00 54.41 101 HIS A N 1
ATOM 792 C CA . HIS A 1 101 ? -14.918 -14.054 2.646 1.00 54.41 101 HIS A CA 1
ATOM 793 C C . HIS A 1 101 ? -15.270 -13.237 1.393 1.00 54.41 101 HIS A C 1
ATOM 795 O O . HIS A 1 101 ? -16.347 -12.643 1.389 1.00 54.41 101 HIS A O 1
ATOM 801 N N . ASP A 1 102 ? -14.485 -13.246 0.304 1.00 64.50 102 ASP A N 1
ATOM 802 C CA . ASP A 1 102 ? -14.839 -12.417 -0.861 1.00 64.50 102 ASP A CA 1
ATOM 803 C C . ASP A 1 102 ? -14.512 -13.019 -2.244 1.00 64.50 102 ASP A C 1
ATOM 805 O O . ASP A 1 102 ? -13.358 -13.133 -2.674 1.00 64.50 102 ASP A O 1
ATOM 809 N N . LYS A 1 103 ? -15.572 -13.381 -2.982 1.00 66.81 103 LYS A N 1
ATOM 810 C CA . LYS A 1 103 ? -15.483 -13.904 -4.358 1.00 66.81 103 LYS A CA 1
ATOM 811 C C . LYS A 1 103 ? -15.049 -12.825 -5.356 1.00 66.81 103 LYS A C 1
ATOM 813 O O . LYS A 1 103 ? -14.393 -13.161 -6.342 1.00 66.81 103 LYS A O 1
ATOM 818 N N . SER A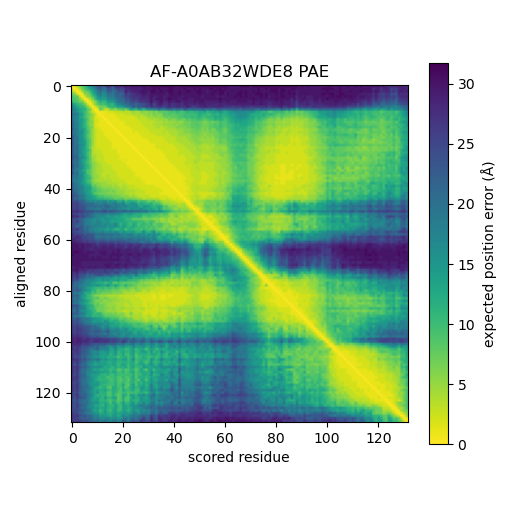 1 104 ? -15.366 -11.556 -5.084 1.00 67.62 104 SER A N 1
ATOM 819 C CA . SER A 1 104 ? -15.013 -10.419 -5.944 1.00 67.62 104 SER A CA 1
ATOM 820 C C . SER A 1 104 ? -13.495 -10.233 -6.009 1.00 67.62 104 SER A C 1
ATOM 822 O O . SER A 1 104 ? -12.910 -10.126 -7.088 1.00 67.62 104 SER A O 1
ATOM 824 N N . VAL A 1 105 ? -12.832 -10.313 -4.851 1.00 72.00 105 VAL A N 1
ATOM 825 C CA . VAL A 1 105 ? -11.371 -10.205 -4.728 1.00 72.00 105 VAL A CA 1
ATOM 826 C C . VAL A 1 105 ? -10.663 -11.353 -5.450 1.00 72.00 105 VAL A C 1
ATOM 828 O O . VAL A 1 105 ? -9.738 -11.116 -6.226 1.00 72.00 105 VAL A O 1
ATOM 831 N N . SER A 1 106 ? -11.135 -12.591 -5.268 1.00 69.88 106 SER A N 1
ATOM 832 C CA . SER A 1 106 ? -10.572 -13.759 -5.964 1.00 69.88 106 SER A CA 1
ATOM 833 C C . SER A 1 106 ? -10.670 -13.646 -7.486 1.00 69.88 106 SER A C 1
ATOM 835 O O . SER A 1 106 ? -9.732 -14.013 -8.189 1.00 69.88 106 SER A O 1
ATOM 837 N N . GLN A 1 107 ? -11.786 -13.139 -8.018 1.00 70.38 107 GLN A N 1
ATOM 838 C CA . GLN A 1 107 ? -11.919 -12.910 -9.460 1.00 70.38 107 GLN A CA 1
ATOM 839 C C . GLN A 1 107 ? -10.969 -11.815 -9.949 1.00 70.38 107 GLN A C 1
ATOM 841 O O . GLN A 1 107 ? -10.331 -11.980 -10.984 1.00 70.38 107 GLN A O 1
ATOM 846 N N . LYS A 1 108 ? -10.818 -10.727 -9.188 1.00 73.12 108 LYS A N 1
ATOM 847 C CA . LYS A 1 108 ? -9.928 -9.617 -9.548 1.00 73.12 108 LYS A CA 1
ATOM 848 C C . LYS A 1 108 ? -8.457 -10.040 -9.593 1.00 73.12 108 LYS A C 1
ATOM 850 O O . LYS A 1 108 ? -7.744 -9.632 -10.504 1.00 73.12 108 LYS A O 1
ATOM 855 N N . LEU A 1 109 ? -8.032 -10.910 -8.672 1.00 73.44 109 LEU A N 1
ATOM 856 C CA . LEU A 1 109 ? -6.691 -11.505 -8.682 1.00 73.44 109 LEU A CA 1
ATOM 857 C C . LEU A 1 109 ? -6.470 -12.418 -9.892 1.00 73.44 109 LEU A C 1
ATOM 859 O O . LEU A 1 109 ? -5.425 -12.317 -10.523 1.00 73.44 109 LEU A O 1
ATOM 863 N N . LYS A 1 110 ? -7.457 -13.248 -10.258 1.00 75.06 110 LYS A N 1
ATOM 864 C CA . LYS A 1 110 ? -7.380 -14.082 -11.471 1.00 75.06 110 LYS A CA 1
ATOM 865 C C . LYS A 1 110 ? -7.270 -13.237 -12.734 1.00 75.06 110 LYS A C 1
ATOM 867 O O . LYS A 1 110 ? -6.474 -13.560 -13.602 1.00 75.06 110 LYS A O 1
ATOM 872 N N . ASN A 1 111 ? -8.035 -12.151 -12.828 1.00 75.81 111 ASN A N 1
ATOM 873 C CA . ASN A 1 111 ? -7.961 -11.248 -13.978 1.00 75.81 111 ASN A CA 1
ATOM 874 C C . ASN A 1 111 ? -6.575 -10.599 -14.080 1.00 75.81 111 ASN A C 1
ATOM 876 O O . ASN A 1 111 ? -5.999 -10.562 -15.157 1.00 75.81 111 ASN A O 1
ATOM 880 N N . LEU A 1 112 ? -6.007 -10.168 -12.950 1.00 78.38 112 LEU A N 1
ATOM 881 C CA . LEU A 1 112 ? -4.663 -9.597 -12.918 1.00 78.38 112 LEU A CA 1
ATOM 882 C C . LEU A 1 112 ? -3.573 -10.631 -13.252 1.00 78.38 112 LEU A C 1
ATOM 884 O O . LEU A 1 112 ? -2.582 -10.301 -13.898 1.00 78.38 112 LEU A O 1
ATOM 888 N N . GLU A 1 113 ? -3.749 -11.881 -12.820 1.00 80.94 113 GLU A N 1
ATOM 889 C CA . GLU A 1 113 ? -2.871 -12.997 -13.181 1.00 80.94 113 GLU A CA 1
ATOM 890 C C . GLU A 1 113 ? -2.945 -13.295 -14.683 1.00 80.94 113 GLU A C 1
ATOM 892 O O . GLU A 1 113 ? -1.907 -13.437 -15.323 1.00 80.94 113 GLU A O 1
ATOM 897 N N . PHE A 1 114 ? -4.147 -13.299 -15.267 1.00 79.81 114 PHE A N 1
ATOM 898 C CA . PHE A 1 114 ? -4.345 -13.414 -16.712 1.00 79.81 114 PHE A CA 1
ATOM 899 C C . PHE A 1 114 ? -3.685 -12.270 -17.483 1.00 79.81 114 PHE A C 1
ATOM 901 O O . PHE A 1 114 ? -2.984 -12.539 -18.456 1.00 79.81 114 PHE A O 1
ATOM 908 N N . ASP A 1 115 ? -3.848 -11.024 -17.034 1.00 78.81 115 ASP A N 1
ATOM 909 C CA . ASP A 1 115 ? -3.196 -9.866 -17.653 1.00 78.81 115 ASP A CA 1
ATOM 910 C C . ASP A 1 115 ? -1.672 -10.003 -17.583 1.00 78.81 115 ASP A C 1
ATOM 912 O O . ASP A 1 115 ? -0.976 -9.785 -18.573 1.00 78.81 115 ASP A O 1
ATOM 916 N N . LYS A 1 116 ? -1.134 -10.445 -16.439 1.00 80.44 116 LYS A N 1
ATOM 917 C CA . LYS A 1 116 ? 0.303 -10.691 -16.291 1.00 80.44 116 LYS A CA 1
ATOM 918 C C . LYS A 1 116 ? 0.793 -11.807 -17.221 1.00 80.44 116 LYS A C 1
ATOM 920 O O . LYS A 1 116 ? 1.839 -11.647 -17.841 1.00 80.44 116 LY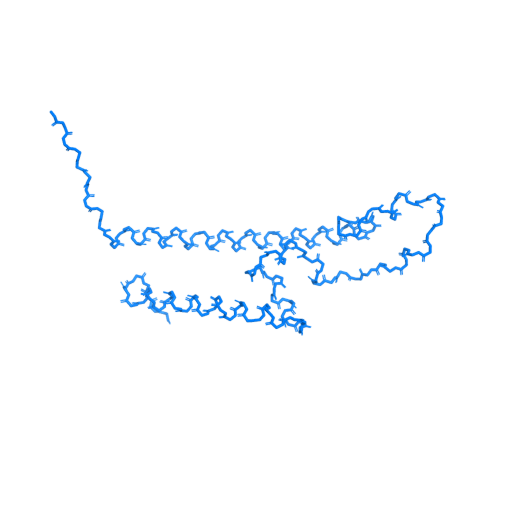S A O 1
ATOM 925 N N . MET A 1 117 ? 0.050 -12.908 -17.337 1.00 80.06 117 MET A N 1
ATOM 926 C CA . MET A 1 117 ? 0.395 -14.017 -18.234 1.00 80.06 117 MET A CA 1
ATOM 927 C C . MET A 1 117 ? 0.342 -13.605 -19.707 1.00 80.06 117 MET A C 1
ATOM 929 O O . MET A 1 117 ? 1.210 -13.997 -20.482 1.00 80.06 117 MET A O 1
ATOM 933 N N . MET A 1 118 ? -0.660 -12.818 -20.104 1.00 80.81 118 MET A N 1
ATOM 934 C CA . MET A 1 118 ? -0.804 -12.357 -21.485 1.00 80.81 118 MET A CA 1
ATOM 935 C C . MET A 1 118 ? 0.325 -11.394 -21.865 1.00 80.81 118 MET A C 1
ATOM 937 O O . MET A 1 118 ? 0.875 -11.485 -22.959 1.00 80.81 118 MET A O 1
ATOM 941 N N . GLU A 1 119 ? 0.709 -10.513 -20.942 1.00 77.88 119 GLU A N 1
ATOM 942 C CA . GLU A 1 119 ? 1.865 -9.634 -21.098 1.00 77.88 119 GLU A CA 1
ATOM 943 C C . GLU A 1 119 ? 3.159 -10.442 -21.226 1.00 77.88 119 GLU A C 1
ATOM 945 O O . GLU A 1 119 ? 3.879 -10.266 -22.205 1.00 77.88 119 GLU A O 1
ATOM 950 N N . ASP A 1 120 ? 3.424 -11.373 -20.304 1.00 81.31 120 ASP A N 1
ATOM 951 C CA . ASP A 1 120 ? 4.609 -12.239 -20.360 1.00 81.31 120 ASP A CA 1
ATOM 952 C C . ASP A 1 120 ? 4.666 -13.016 -21.700 1.00 81.31 120 ASP A C 1
ATOM 954 O O . ASP A 1 120 ? 5.720 -13.063 -22.337 1.00 81.31 120 ASP A O 1
ATOM 958 N N . LEU A 1 121 ? 3.528 -13.516 -22.203 1.00 80.50 121 LEU A N 1
ATOM 959 C CA . LEU A 1 121 ? 3.430 -14.180 -23.511 1.00 80.50 121 LEU A CA 1
ATOM 960 C C . LEU A 1 121 ? 3.759 -13.242 -24.685 1.00 80.50 121 LEU A C 1
ATOM 962 O O . LEU A 1 121 ? 4.489 -13.627 -25.600 1.00 80.50 121 LEU A O 1
ATOM 966 N N . ILE A 1 122 ? 3.252 -12.005 -24.671 1.00 79.44 122 ILE A N 1
ATOM 967 C CA . ILE A 1 122 ? 3.586 -10.998 -25.690 1.00 79.44 122 ILE A CA 1
ATOM 968 C C . ILE A 1 122 ? 5.087 -10.702 -25.657 1.00 79.44 122 ILE A C 1
ATOM 970 O O . ILE A 1 122 ? 5.713 -10.631 -26.713 1.00 79.44 122 ILE A O 1
ATOM 974 N N . LEU A 1 123 ? 5.671 -10.567 -24.463 1.00 72.06 123 LEU A N 1
ATOM 975 C CA . LEU A 1 123 ? 7.095 -10.295 -24.262 1.00 72.06 123 LEU A CA 1
ATOM 976 C C . LEU A 1 123 ? 8.000 -11.403 -24.820 1.00 72.06 123 LEU A C 1
ATOM 978 O O . LEU A 1 123 ? 9.028 -11.095 -25.434 1.00 72.06 123 LEU A O 1
ATOM 982 N N . VAL A 1 124 ? 7.609 -12.666 -24.633 1.00 79.88 124 VAL A N 1
ATOM 983 C CA . VAL A 1 124 ? 8.281 -13.831 -25.229 1.00 79.88 124 VAL A CA 1
ATOM 984 C C . VAL A 1 124 ? 8.160 -13.785 -26.752 1.00 79.88 124 VAL A C 1
ATOM 986 O O . VAL A 1 124 ? 9.163 -13.904 -27.457 1.00 79.88 124 VAL A O 1
ATOM 989 N N . GLN A 1 125 ? 6.959 -13.521 -27.277 1.00 74.75 125 GLN A N 1
ATOM 990 C CA . GLN A 1 125 ? 6.705 -13.503 -28.719 1.00 74.75 125 GLN A CA 1
ATOM 991 C C . GLN A 1 125 ? 7.494 -12.409 -29.460 1.00 74.75 125 GLN A C 1
ATOM 993 O O . GLN A 1 125 ? 7.858 -12.596 -30.622 1.00 74.75 125 GLN A O 1
ATOM 998 N N . VAL A 1 126 ? 7.780 -11.276 -28.807 1.00 78.62 126 VAL A N 1
ATOM 999 C CA . VAL A 1 126 ? 8.584 -10.176 -29.380 1.00 78.62 126 VAL A CA 1
ATOM 1000 C C . VAL A 1 126 ? 10.086 -10.282 -29.078 1.00 78.62 126 VAL A C 1
ATOM 1002 O O . VAL A 1 126 ? 10.843 -9.387 -29.454 1.00 78.62 126 VAL A O 1
ATOM 1005 N N . GLY A 1 127 ? 10.537 -11.355 -28.416 1.00 69.50 127 GLY A N 1
ATOM 1006 C CA . GLY A 1 127 ? 11.957 -11.625 -28.157 1.00 69.50 127 GLY A CA 1
ATOM 1007 C C . GLY A 1 127 ? 12.625 -10.676 -27.154 1.00 69.50 127 GLY A C 1
ATOM 1008 O O . GLY A 1 127 ? 13.849 -10.558 -27.148 1.00 69.50 127 GLY A O 1
ATOM 1009 N N . LEU A 1 128 ? 11.842 -9.982 -26.319 1.00 69.62 128 LEU A N 1
ATOM 1010 C CA . LEU A 1 128 ? 12.345 -9.040 -25.303 1.00 69.62 128 LEU A CA 1
ATOM 1011 C C . LEU A 1 128 ? 12.502 -9.677 -23.913 1.00 69.62 128 LEU A C 1
ATOM 1013 O O . LEU A 1 128 ? 13.028 -9.042 -22.999 1.00 69.62 128 LEU A O 1
ATOM 1017 N N . ARG A 1 129 ? 12.074 -10.932 -23.749 1.00 69.06 129 ARG A N 1
ATOM 1018 C CA . ARG A 1 129 ? 12.186 -11.723 -22.518 1.00 69.06 129 ARG A CA 1
ATOM 1019 C C . ARG A 1 129 ? 12.623 -13.142 -22.892 1.00 69.06 129 ARG A C 1
ATOM 1021 O O . ARG A 1 129 ? 12.058 -13.724 -23.811 1.00 69.06 129 ARG A O 1
ATOM 1028 N N . VAL A 1 130 ? 13.638 -13.675 -22.214 1.00 55.44 130 VAL A N 1
ATOM 1029 C CA . VAL A 1 130 ? 14.120 -15.054 -22.409 1.00 55.44 130 VAL A CA 1
ATOM 1030 C C . VAL A 1 130 ? 13.375 -15.964 -21.429 1.00 55.44 130 VAL A C 1
ATOM 1032 O O . VAL A 1 130 ? 13.284 -15.625 -20.249 1.00 55.44 130 VAL A O 1
ATOM 1035 N N . GLU A 1 131 ? 12.820 -17.069 -21.933 1.00 52.56 131 GLU A N 1
ATOM 1036 C CA . GLU A 1 131 ? 12.189 -18.146 -21.149 1.00 52.56 131 GLU A CA 1
ATOM 1037 C C . GLU A 1 131 ? 13.156 -18.681 -20.074 1.00 52.56 131 GLU A C 1
ATOM 1039 O O . GLU A 1 131 ? 14.363 -18.775 -20.319 1.00 52.56 131 GLU A O 1
ATOM 1044 N N . ALA A 1 132 ? 12.627 -19.025 -18.897 1.00 44.78 132 ALA A N 1
ATOM 1045 C CA . ALA A 1 132 ? 13.353 -19.712 -17.826 1.00 44.78 132 ALA A CA 1
ATOM 1046 C C . ALA A 1 132 ? 12.863 -21.156 -17.705 1.00 44.78 132 ALA A C 1
ATOM 1048 O O . ALA A 1 132 ? 11.628 -21.348 -17.752 1.00 44.78 132 ALA A O 1
#